Protein AF-A0A964XXX5-F1 (afdb_monomer_lite)

Sequence (116 aa):
MKTPLLHTIVGIALLSGLSGCVTIPEAEYADFKPLPRDQRVIQEVKLTWEVRPDASAVCSQKLAAAGRPVGGMAGTPVACASWTRATGVCTIVTSANPNHVVLGHELRHCFEGHFH

Radius of gyration: 23.24 Å; chains: 1; bounding box: 68×52×49 Å

Structure (mmCIF, N/CA/C/O backbone):
data_AF-A0A964XXX5-F1
#
_entry.id   AF-A0A964XXX5-F1
#
loop_
_atom_site.group_PDB
_atom_site.id
_atom_site.type_symbol
_atom_site.label_atom_id
_atom_site.label_alt_id
_atom_site.label_comp_id
_atom_site.label_asym_id
_atom_site.label_entity_id
_atom_site.label_seq_id
_atom_site.pdbx_PDB_ins_code
_atom_site.Cartn_x
_atom_site.Cartn_y
_atom_site.Cartn_z
_atom_site.occupancy
_atom_site.B_iso_or_equiv
_atom_site.auth_seq_id
_atom_site.auth_comp_id
_atom_site.auth_asym_id
_atom_site.auth_atom_id
_atom_site.pdbx_PDB_model_num
ATOM 1 N N . MET A 1 1 ? 50.766 -44.732 -35.850 1.00 41.34 1 MET A N 1
ATOM 2 C CA . MET A 1 1 ? 51.088 -43.337 -35.488 1.00 41.34 1 MET A CA 1
ATOM 3 C C . MET A 1 1 ? 49.773 -42.558 -35.421 1.00 41.34 1 MET A C 1
ATOM 5 O O . MET A 1 1 ? 49.099 -42.502 -36.432 1.00 41.34 1 MET A O 1
ATOM 9 N N . LYS A 1 2 ? 49.420 -42.067 -34.220 1.00 42.25 2 LYS A N 1
ATOM 10 C CA . LYS A 1 2 ? 48.432 -41.020 -33.856 1.00 42.25 2 LYS A CA 1
ATOM 11 C C . LYS A 1 2 ? 46.953 -41.134 -34.318 1.00 42.25 2 LYS A C 1
ATOM 13 O O . LYS A 1 2 ? 46.592 -40.815 -35.441 1.00 42.25 2 LYS A O 1
ATOM 18 N N . THR A 1 3 ? 46.125 -41.510 -33.340 1.00 45.75 3 THR A N 1
ATOM 19 C CA . THR A 1 3 ? 44.731 -41.106 -33.026 1.00 45.75 3 THR A CA 1
ATOM 20 C C . THR A 1 3 ? 44.494 -39.574 -33.041 1.00 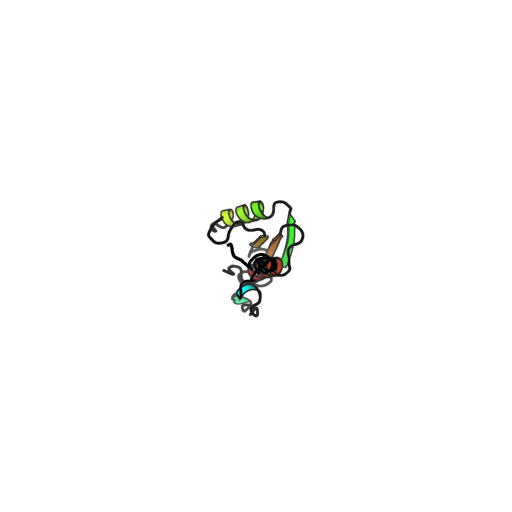45.75 3 THR A C 1
ATOM 22 O O . THR A 1 3 ? 45.486 -38.845 -33.061 1.00 45.75 3 THR A O 1
ATOM 25 N N . PRO A 1 4 ? 43.257 -39.035 -32.858 1.00 49.28 4 PRO A N 1
ATOM 26 C CA . PRO A 1 4 ? 41.922 -39.656 -32.907 1.00 49.28 4 PRO A CA 1
ATOM 27 C C . PRO A 1 4 ? 40.819 -38.846 -33.641 1.00 49.28 4 PRO A C 1
ATOM 29 O O . PRO A 1 4 ? 40.802 -37.620 -33.731 1.00 49.28 4 PRO A O 1
ATOM 32 N N . LEU A 1 5 ? 39.804 -39.615 -34.024 1.00 58.47 5 LEU A N 1
ATOM 33 C CA . LEU A 1 5 ? 38.385 -39.288 -34.145 1.00 58.47 5 LEU A CA 1
ATOM 34 C C . LEU A 1 5 ? 37.845 -38.589 -32.868 1.00 58.47 5 LEU A C 1
ATOM 36 O O . LEU A 1 5 ? 37.404 -39.283 -31.957 1.00 58.47 5 LEU A O 1
ATOM 40 N N . LEU A 1 6 ? 37.921 -37.253 -32.741 1.00 51.41 6 LEU A N 1
ATOM 41 C CA . LEU A 1 6 ? 37.370 -36.548 -31.560 1.00 51.41 6 LEU A CA 1
ATOM 42 C C . LEU A 1 6 ? 37.200 -35.011 -31.696 1.00 51.41 6 LEU A C 1
ATOM 44 O O . LEU A 1 6 ? 37.579 -34.299 -30.780 1.00 51.41 6 LEU A O 1
ATOM 48 N N . HIS A 1 7 ? 36.682 -34.442 -32.796 1.00 49.25 7 HIS A N 1
ATOM 49 C CA . HIS A 1 7 ? 36.574 -32.961 -32.886 1.00 49.25 7 HIS A CA 1
ATOM 50 C C . HIS A 1 7 ? 35.278 -32.371 -33.457 1.00 49.25 7 HIS A C 1
ATOM 52 O O . HIS A 1 7 ? 35.220 -31.168 -33.691 1.00 49.25 7 HIS A O 1
ATOM 58 N N . THR A 1 8 ? 34.195 -33.132 -33.631 1.00 48.66 8 THR A N 1
ATOM 59 C CA . THR A 1 8 ? 32.923 -32.498 -34.058 1.00 48.66 8 THR A CA 1
ATOM 60 C C . THR A 1 8 ? 31.688 -33.081 -33.381 1.00 48.66 8 THR A C 1
ATOM 62 O O . THR A 1 8 ? 30.601 -33.084 -33.938 1.00 48.66 8 THR A O 1
ATOM 65 N N . ILE A 1 9 ? 31.847 -33.558 -32.143 1.00 52.62 9 ILE A N 1
ATOM 66 C CA . ILE A 1 9 ? 30.725 -33.736 -31.200 1.00 52.62 9 ILE A CA 1
ATOM 67 C C . ILE A 1 9 ? 30.688 -32.571 -30.180 1.00 52.62 9 ILE A C 1
ATOM 69 O O . ILE A 1 9 ? 29.711 -32.383 -29.465 1.00 52.62 9 ILE A O 1
ATOM 73 N N . VAL A 1 10 ? 31.692 -31.684 -30.177 1.00 53.56 10 VAL A N 1
ATOM 74 C CA . VAL A 1 10 ? 31.792 -30.520 -29.270 1.00 53.56 10 VAL A CA 1
ATOM 75 C C . VAL A 1 10 ? 31.170 -29.263 -29.902 1.00 53.56 10 VAL A C 1
ATOM 77 O O . VAL A 1 10 ? 31.785 -28.207 -29.969 1.00 53.56 10 VAL A O 1
ATOM 80 N N . GLY A 1 11 ? 29.960 -29.391 -30.448 1.00 49.25 11 GLY A N 1
ATOM 81 C CA . GLY A 1 11 ? 29.211 -28.272 -31.045 1.00 49.25 11 GLY A CA 1
ATOM 82 C C . GLY A 1 11 ? 27.777 -28.135 -30.532 1.00 49.25 11 GLY A C 1
ATOM 83 O O . GLY A 1 11 ? 27.057 -27.245 -30.963 1.00 49.25 11 GLY A O 1
ATOM 84 N N . ILE A 1 12 ? 27.352 -29.017 -29.624 1.00 56.59 12 ILE A N 1
ATOM 85 C CA . ILE A 1 12 ? 26.032 -28.985 -28.982 1.00 56.59 12 ILE A CA 1
ATOM 86 C C . ILE A 1 12 ? 26.268 -29.120 -27.479 1.00 56.59 12 ILE A C 1
ATOM 88 O O . ILE A 1 12 ? 25.907 -30.102 -26.840 1.00 56.59 12 ILE A O 1
ATOM 92 N N . ALA A 1 13 ? 26.996 -28.165 -26.919 1.00 55.53 13 ALA A N 1
ATOM 93 C CA . ALA A 1 13 ? 27.275 -28.120 -25.499 1.00 55.53 13 ALA A CA 1
ATOM 94 C C . ALA A 1 13 ? 26.933 -26.714 -25.001 1.00 55.53 13 ALA A C 1
ATOM 96 O O . ALA A 1 13 ? 27.639 -25.753 -25.282 1.00 55.53 13 ALA A O 1
ATOM 97 N N . LEU A 1 14 ? 25.833 -26.647 -24.248 1.00 60.09 14 LEU A N 1
ATOM 98 C CA . LEU A 1 14 ? 25.551 -25.625 -23.239 1.00 60.09 14 LEU A CA 1
ATOM 99 C C . LEU A 1 14 ? 25.238 -24.205 -23.732 1.00 60.09 14 LEU A C 1
ATOM 101 O O . LEU A 1 14 ? 25.907 -23.241 -23.380 1.00 60.09 14 LEU A O 1
ATOM 105 N N . LEU A 1 15 ? 24.096 -24.057 -24.402 1.00 58.56 15 LEU A N 1
ATOM 106 C CA . LEU A 1 15 ? 23.269 -22.851 -24.266 1.00 58.56 15 LEU A CA 1
ATOM 107 C C . LEU A 1 15 ? 21.941 -23.224 -23.595 1.00 58.56 15 LEU A C 1
ATOM 109 O O . LEU A 1 15 ? 20.858 -22.881 -24.055 1.00 58.56 15 LEU A O 1
ATOM 113 N N . SER A 1 16 ? 22.031 -23.947 -22.476 1.00 60.03 16 SER A N 1
ATOM 114 C CA . SER A 1 16 ? 20.967 -23.979 -21.476 1.00 60.03 16 SER A CA 1
ATOM 115 C C . SER A 1 16 ? 20.953 -22.604 -20.818 1.00 60.03 16 SER A C 1
ATOM 117 O O . SER A 1 16 ? 21.559 -22.400 -19.767 1.00 60.03 16 SER A O 1
ATOM 119 N N . GLY A 1 17 ? 20.352 -21.623 -21.492 1.00 61.28 17 GLY A N 1
ATOM 120 C CA . GLY A 1 17 ? 20.062 -20.342 -20.874 1.00 61.28 17 GLY A CA 1
ATOM 121 C C . GLY A 1 17 ? 19.284 -20.626 -19.596 1.00 61.28 17 GLY A C 1
ATOM 122 O O . GLY A 1 17 ? 18.168 -21.134 -19.657 1.00 61.28 17 GLY A O 1
ATOM 123 N N . LEU A 1 18 ? 19.892 -20.355 -18.441 1.00 61.44 18 LEU A N 1
ATOM 124 C CA . LEU A 1 18 ? 19.179 -20.262 -17.176 1.00 61.44 18 LEU A CA 1
ATOM 125 C C . LEU A 1 18 ? 18.247 -19.054 -17.292 1.00 61.44 18 LEU A C 1
ATOM 127 O O . LEU A 1 18 ? 18.556 -17.962 -16.820 1.00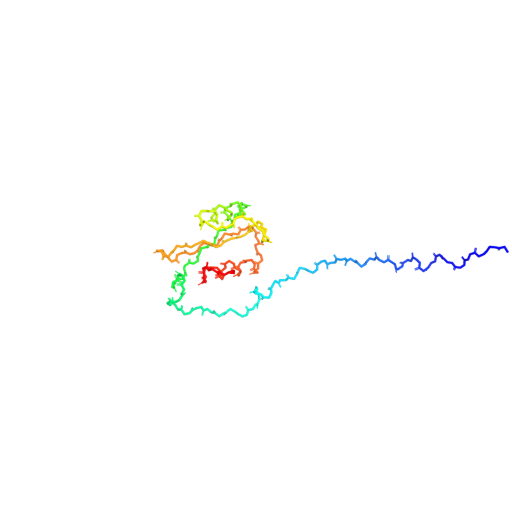 61.44 18 LEU A O 1
ATOM 131 N N . SER A 1 19 ? 17.108 -19.227 -17.958 1.00 64.31 19 SER A N 1
ATOM 132 C CA . SER A 1 19 ? 15.955 -18.384 -17.706 1.00 64.31 19 SER A CA 1
ATOM 133 C C . SER A 1 19 ? 15.559 -18.679 -16.266 1.00 64.31 19 SER A C 1
ATOM 135 O O . SER A 1 19 ? 14.900 -19.682 -15.994 1.00 64.31 19 SER A O 1
ATOM 137 N N . GLY A 1 20 ? 16.051 -17.871 -15.327 1.00 60.25 20 GLY A N 1
ATOM 138 C CA . GLY A 1 20 ? 15.566 -17.906 -13.958 1.00 60.25 20 GLY A CA 1
ATOM 139 C C . GLY A 1 20 ? 14.062 -17.680 -14.009 1.00 60.25 20 GLY A C 1
ATOM 140 O O . GLY A 1 20 ? 13.615 -16.583 -14.341 1.00 60.25 20 GLY A O 1
ATOM 141 N N . CYS A 1 21 ? 13.278 -18.728 -13.763 1.00 72.62 21 CYS A N 1
ATOM 142 C CA . CYS A 1 21 ? 11.840 -18.582 -13.633 1.00 72.62 21 CYS A CA 1
ATOM 143 C C . CYS A 1 21 ? 11.589 -17.683 -12.424 1.00 72.62 21 CYS A C 1
ATOM 145 O O . CYS A 1 21 ? 11.904 -18.054 -11.295 1.00 72.62 21 CYS A O 1
ATOM 147 N N . VAL A 1 22 ? 11.031 -16.497 -12.658 1.00 73.31 22 VAL A N 1
ATOM 148 C CA . VAL A 1 22 ? 10.462 -15.695 -11.578 1.00 73.31 22 VAL A CA 1
ATOM 149 C C . VAL A 1 22 ? 9.210 -16.433 -11.121 1.00 73.31 22 VAL A C 1
ATOM 151 O O . VAL A 1 22 ? 8.189 -16.420 -11.806 1.00 73.31 22 VAL A O 1
ATOM 154 N N . THR A 1 23 ? 9.302 -17.140 -9.998 1.00 81.06 23 THR A N 1
ATOM 155 C CA . THR A 1 23 ? 8.147 -17.793 -9.382 1.00 81.06 23 THR A CA 1
ATOM 156 C C . THR A 1 23 ? 7.425 -16.782 -8.509 1.00 81.06 23 THR A C 1
ATOM 158 O O . THR A 1 23 ? 8.003 -16.249 -7.563 1.00 81.06 23 THR A O 1
ATOM 161 N N . ILE A 1 24 ? 6.162 -16.522 -8.824 1.00 84.38 24 ILE A N 1
ATOM 162 C CA . ILE A 1 24 ? 5.279 -15.741 -7.962 1.00 84.38 24 ILE A CA 1
ATOM 163 C C . ILE A 1 24 ? 4.964 -16.601 -6.721 1.00 84.38 24 ILE A C 1
ATOM 165 O O . ILE A 1 24 ? 4.620 -17.774 -6.897 1.00 84.38 24 ILE A O 1
ATOM 169 N N . PRO A 1 25 ? 5.093 -16.081 -5.486 1.00 86.25 25 PRO A N 1
ATOM 170 C CA . PRO A 1 25 ? 4.711 -16.824 -4.286 1.00 86.25 25 PRO A CA 1
ATOM 171 C C . PRO A 1 25 ? 3.236 -17.238 -4.325 1.00 86.25 25 PRO A C 1
ATOM 173 O O . PRO A 1 25 ? 2.396 -16.464 -4.775 1.00 86.25 25 PRO A O 1
ATOM 176 N N . GLU A 1 26 ? 2.905 -18.424 -3.804 1.00 88.88 26 GLU A N 1
ATOM 177 C CA . GLU A 1 26 ? 1.524 -18.942 -3.791 1.00 88.88 26 GLU A CA 1
ATOM 178 C C . GLU A 1 26 ? 0.522 -17.973 -3.171 1.00 88.88 26 GLU A C 1
ATOM 180 O O . GLU A 1 26 ? -0.558 -17.749 -3.715 1.00 88.88 26 GLU A O 1
ATOM 185 N N . ALA A 1 27 ? 0.925 -17.314 -2.087 1.00 86.56 27 ALA A N 1
ATOM 186 C CA . ALA A 1 27 ? 0.096 -16.333 -1.406 1.00 86.56 27 ALA A CA 1
ATOM 187 C C . ALA A 1 27 ? -0.388 -15.201 -2.328 1.00 86.56 27 ALA A C 1
ATOM 189 O O . ALA A 1 27 ? -1.439 -14.627 -2.054 1.00 86.56 27 ALA A O 1
ATOM 190 N N . GLU A 1 28 ? 0.334 -14.864 -3.400 1.00 87.75 28 GLU A N 1
ATOM 191 C CA . GLU A 1 28 ? -0.024 -13.774 -4.317 1.00 87.75 28 GLU A CA 1
ATOM 192 C C . GLU A 1 28 ? -1.083 -14.152 -5.362 1.00 87.75 28 GLU A C 1
ATOM 194 O O . GLU A 1 28 ? -1.667 -13.262 -5.976 1.00 87.75 28 GLU A O 1
ATOM 199 N N . TYR A 1 29 ? -1.341 -15.445 -5.575 1.00 88.38 29 TYR A N 1
ATOM 200 C CA . TYR A 1 29 ? -2.378 -15.921 -6.502 1.00 88.38 29 TYR A CA 1
ATOM 201 C C . TYR A 1 29 ? -3.420 -16.835 -5.848 1.00 88.38 29 TYR A C 1
ATOM 203 O O . TYR A 1 29 ? -4.357 -17.262 -6.521 1.00 88.38 29 TYR A O 1
ATOM 211 N N . ALA A 1 30 ? -3.273 -17.139 -4.558 1.00 89.75 30 ALA A N 1
ATOM 212 C CA . ALA A 1 30 ? -4.287 -17.837 -3.783 1.00 89.75 30 ALA A CA 1
ATOM 213 C C . ALA A 1 30 ? -5.609 -17.052 -3.753 1.00 89.75 30 ALA A C 1
ATOM 215 O O . ALA A 1 30 ? -5.622 -15.817 -3.771 1.00 89.75 30 ALA A O 1
ATOM 216 N N . ASP A 1 31 ? -6.723 -17.780 -3.651 1.00 91.12 31 ASP A N 1
ATOM 217 C CA . ASP A 1 31 ? -8.046 -17.177 -3.527 1.00 91.12 31 ASP A CA 1
ATOM 218 C C . ASP A 1 31 ? -8.103 -16.231 -2.323 1.00 91.12 31 ASP A C 1
ATOM 220 O O . ASP A 1 31 ? -7.794 -16.589 -1.182 1.00 91.12 31 ASP A O 1
ATOM 224 N N . PHE A 1 32 ? -8.549 -15.004 -2.572 1.00 87.75 32 PHE A N 1
ATOM 225 C CA . PHE A 1 32 ? -8.716 -14.008 -1.528 1.00 87.75 32 PHE A CA 1
ATOM 226 C C . PHE A 1 32 ? -10.070 -14.177 -0.830 1.00 87.75 32 PHE A C 1
ATOM 228 O O . PHE A 1 32 ? -11.128 -13.977 -1.432 1.00 87.75 32 PHE A O 1
ATOM 235 N N . LYS A 1 33 ? -10.043 -14.488 0.472 1.00 90.12 33 LYS A N 1
ATOM 236 C CA . LYS A 1 33 ? -11.238 -14.541 1.320 1.00 90.12 33 LYS A CA 1
ATOM 237 C C . LYS A 1 33 ? -11.326 -13.277 2.184 1.00 90.12 33 LYS A C 1
ATOM 239 O O . LYS A 1 33 ? -10.615 -13.184 3.181 1.00 90.12 33 LYS A O 1
ATOM 244 N N . PRO A 1 34 ? -12.215 -12.321 1.868 1.00 86.81 34 PRO A N 1
ATOM 245 C CA . PRO A 1 34 ? -12.293 -11.078 2.620 1.00 86.81 34 PRO A CA 1
ATOM 246 C C . PRO A 1 34 ? -12.772 -11.318 4.054 1.00 86.81 34 PRO A C 1
ATOM 248 O O . PRO A 1 34 ? -13.733 -12.057 4.290 1.00 86.81 34 PRO A O 1
ATOM 251 N N . LEU A 1 35 ? -12.163 -10.610 5.007 1.00 87.44 35 LEU A N 1
ATOM 252 C CA . LEU A 1 35 ? -12.640 -10.583 6.388 1.00 87.44 35 LEU A CA 1
ATOM 253 C C . LEU A 1 35 ? -14.069 -10.005 6.469 1.00 87.44 35 LEU A C 1
ATOM 255 O O . LEU A 1 35 ? -14.409 -9.084 5.706 1.00 87.44 35 LEU A O 1
ATOM 259 N N . PRO A 1 36 ? -14.909 -10.491 7.405 1.00 90.00 36 PRO A N 1
ATOM 260 C CA . PRO A 1 36 ? -16.149 -9.824 7.794 1.00 90.00 36 PRO A CA 1
ATOM 261 C C . PRO A 1 36 ? -15.913 -8.351 8.149 1.00 90.00 36 PRO A C 1
ATOM 263 O O . PRO A 1 36 ? -14.838 -7.980 8.618 1.00 90.00 36 PRO A O 1
ATOM 266 N N . ARG A 1 37 ? -16.902 -7.484 7.900 1.00 88.50 37 ARG A N 1
ATOM 267 C CA . ARG A 1 37 ? -16.746 -6.018 8.003 1.00 88.50 37 ARG A CA 1
ATOM 268 C C . ARG A 1 37 ? -16.245 -5.563 9.378 1.00 88.50 37 ARG A C 1
ATOM 270 O O . ARG A 1 37 ? -15.434 -4.648 9.448 1.00 88.50 37 ARG A O 1
ATOM 277 N N . ASP A 1 38 ? -16.718 -6.199 10.438 1.00 89.88 38 ASP A N 1
ATOM 278 C CA . ASP A 1 38 ? -16.365 -5.951 11.839 1.00 89.88 38 ASP A CA 1
ATOM 279 C C . ASP A 1 38 ? -14.950 -6.422 12.220 1.00 89.88 38 ASP A C 1
ATOM 281 O O . ASP A 1 38 ? -14.407 -5.964 13.222 1.00 89.88 38 ASP A O 1
ATOM 285 N N . GLN A 1 39 ? -14.331 -7.275 11.401 1.00 88.62 39 GLN A N 1
ATOM 286 C CA . GLN A 1 39 ? -12.973 -7.793 11.601 1.00 88.62 39 GLN A CA 1
ATOM 287 C C . GLN A 1 39 ? -11.916 -7.054 10.765 1.00 88.62 39 GLN A C 1
ATOM 289 O O . GLN A 1 39 ? -10.721 -7.305 10.916 1.00 88.62 39 GLN A O 1
ATOM 294 N N . ARG A 1 40 ? -12.322 -6.132 9.883 1.00 88.69 40 ARG A N 1
ATOM 295 C CA . ARG A 1 40 ? -11.391 -5.355 9.052 1.00 88.69 40 ARG A CA 1
ATOM 296 C C . ARG A 1 40 ? -10.763 -4.211 9.836 1.00 88.69 40 ARG A C 1
ATOM 298 O O . ARG A 1 40 ? -11.414 -3.549 10.642 1.00 88.69 40 ARG A O 1
ATOM 305 N N . VAL A 1 41 ? -9.515 -3.888 9.498 1.00 87.94 41 VAL A N 1
ATOM 306 C CA . VAL A 1 41 ? -8.830 -2.689 10.011 1.00 87.94 41 VAL A CA 1
ATOM 307 C C . VAL A 1 41 ? -9.554 -1.409 9.579 1.00 87.94 41 VAL A C 1
ATOM 309 O O . VAL A 1 41 ? -9.654 -0.463 10.362 1.00 87.94 41 VAL A O 1
ATOM 312 N N . ILE A 1 42 ? -10.096 -1.401 8.357 1.00 90.81 42 ILE A N 1
ATOM 313 C CA . ILE A 1 42 ? -10.993 -0.373 7.830 1.00 90.81 42 ILE A CA 1
ATOM 314 C C . ILE A 1 42 ? -12.251 -1.061 7.301 1.00 90.81 42 ILE A C 1
ATOM 316 O O . ILE A 1 42 ? -12.184 -1.887 6.395 1.00 90.81 42 ILE A O 1
ATOM 320 N N . GLN A 1 43 ? -13.411 -0.707 7.857 1.00 90.50 43 GLN A N 1
ATOM 321 C CA . GLN A 1 43 ? -14.683 -1.346 7.503 1.00 90.50 43 GLN A CA 1
ATOM 322 C C . GLN A 1 43 ? -15.089 -1.080 6.048 1.00 90.50 43 GLN A C 1
ATOM 324 O O . GLN A 1 43 ? -15.592 -1.973 5.364 1.00 90.50 43 GLN A O 1
ATOM 329 N N . GLU A 1 44 ? -14.868 0.150 5.587 1.00 90.12 44 GLU A N 1
ATOM 330 C CA . GLU A 1 44 ? -15.194 0.613 4.243 1.00 90.12 44 GLU A CA 1
ATOM 331 C C . GLU A 1 44 ? -14.001 1.378 3.672 1.00 90.12 44 GLU A C 1
ATOM 333 O O . GLU A 1 44 ? -13.673 2.478 4.116 1.00 90.12 44 GLU A O 1
ATOM 338 N N . VAL A 1 45 ? -13.307 0.734 2.736 1.00 93.12 45 VAL A N 1
ATOM 339 C CA . VAL A 1 45 ? -12.035 1.218 2.202 1.00 93.12 45 VAL A CA 1
ATOM 340 C C . VAL A 1 45 ? -12.292 2.170 1.041 1.00 93.12 45 VAL A C 1
ATOM 342 O O . VAL A 1 45 ? -12.890 1.792 0.035 1.00 93.12 45 VAL A O 1
ATOM 345 N N . LYS A 1 46 ? -11.774 3.392 1.153 1.00 96.00 46 LYS A N 1
ATOM 346 C CA . LYS A 1 46 ? -11.650 4.344 0.046 1.00 96.00 46 LYS A CA 1
ATOM 347 C C . LYS A 1 46 ? -10.228 4.273 -0.489 1.00 96.00 46 LYS A C 1
ATOM 349 O O . LYS A 1 46 ? -9.285 4.595 0.231 1.00 96.00 46 LYS A O 1
ATOM 354 N N . LEU A 1 47 ? -10.074 3.838 -1.733 1.00 96.94 47 LEU A N 1
ATOM 355 C CA . LEU A 1 47 ? -8.762 3.679 -2.351 1.00 96.94 47 LEU A CA 1
ATOM 356 C C . LEU A 1 47 ? -8.31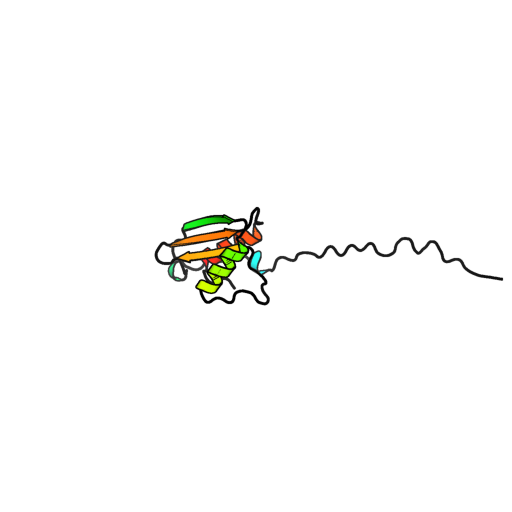2 4.967 -3.030 1.00 96.94 47 LEU A C 1
ATOM 358 O O . LEU A 1 47 ? -9.074 5.624 -3.737 1.00 96.94 47 LEU A O 1
ATOM 362 N N . THR A 1 48 ? -7.040 5.279 -2.843 1.00 97.50 48 THR A N 1
ATOM 363 C CA . THR A 1 48 ? -6.297 6.267 -3.623 1.00 97.50 48 THR A CA 1
ATOM 364 C C . THR A 1 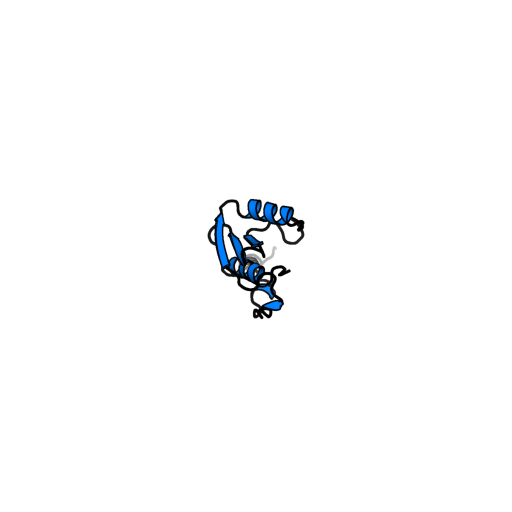48 ? -5.016 5.611 -4.117 1.00 97.50 48 THR A C 1
ATOM 366 O O . THR A 1 48 ? -4.479 4.723 -3.454 1.00 97.50 48 THR A O 1
ATOM 369 N N . TRP A 1 49 ? -4.538 6.017 -5.289 1.00 97.38 49 TRP A N 1
ATOM 370 C CA . TRP A 1 49 ? -3.335 5.455 -5.892 1.00 97.38 49 TRP A CA 1
ATOM 371 C C . TRP A 1 49 ? -2.405 6.583 -6.333 1.00 97.38 49 TRP A C 1
ATOM 373 O O . TRP A 1 49 ? -2.822 7.489 -7.052 1.00 97.38 49 TRP A O 1
ATOM 383 N N . GLU A 1 50 ? -1.159 6.531 -5.868 1.00 97.31 50 GLU A N 1
ATOM 384 C CA . GLU A 1 50 ? -0.102 7.490 -6.174 1.00 97.31 50 GLU A CA 1
ATOM 385 C C . GLU A 1 50 ? 1.033 6.768 -6.910 1.00 97.31 50 GLU A C 1
ATOM 387 O O . GLU A 1 50 ? 1.624 5.813 -6.402 1.00 97.31 50 GLU A O 1
ATOM 392 N N . VAL A 1 51 ? 1.357 7.236 -8.114 1.00 97.06 51 VAL A N 1
ATOM 393 C CA . VAL A 1 51 ? 2.497 6.733 -8.887 1.00 97.06 51 VAL A CA 1
ATOM 394 C C . VAL A 1 51 ? 3.670 7.677 -8.678 1.00 97.06 51 VAL A C 1
ATOM 396 O O . VAL A 1 51 ? 3.564 8.870 -8.965 1.00 97.06 51 VAL A O 1
ATOM 399 N N . ARG A 1 52 ? 4.796 7.150 -8.193 1.00 96.06 52 ARG A N 1
ATOM 400 C CA . ARG A 1 52 ? 5.965 7.952 -7.827 1.00 96.06 52 ARG A CA 1
ATOM 401 C C . ARG A 1 52 ? 7.279 7.356 -8.327 1.00 96.06 52 ARG A C 1
ATOM 403 O O . ARG A 1 52 ? 7.488 6.154 -8.183 1.00 96.06 52 ARG A O 1
ATOM 410 N N . PRO A 1 53 ? 8.227 8.175 -8.813 1.00 95.00 53 PRO A N 1
ATOM 411 C CA . PRO A 1 53 ? 9.569 7.692 -9.141 1.00 95.00 53 PRO A CA 1
ATOM 412 C C . PRO A 1 53 ? 10.367 7.268 -7.894 1.00 95.00 53 PRO A C 1
ATOM 414 O O . PRO A 1 53 ? 11.232 6.403 -7.983 1.00 95.00 53 PRO A O 1
ATOM 417 N N . ASP A 1 54 ? 10.059 7.837 -6.726 1.00 95.12 54 ASP A N 1
ATOM 418 C CA . ASP A 1 54 ? 10.720 7.598 -5.438 1.00 95.12 54 ASP A CA 1
ATOM 419 C C . ASP A 1 54 ? 9.903 6.690 -4.496 1.00 95.12 54 ASP A C 1
ATOM 421 O O . ASP A 1 54 ? 10.096 6.720 -3.279 1.00 95.12 54 ASP A O 1
ATOM 425 N N . ALA A 1 55 ? 9.004 5.858 -5.043 1.00 95.44 55 ALA A N 1
ATOM 426 C CA . ALA A 1 55 ? 8.098 4.997 -4.273 1.00 95.44 55 ALA A CA 1
ATOM 427 C C . ALA A 1 55 ? 8.815 4.193 -3.179 1.00 95.44 55 ALA A C 1
ATOM 429 O O . ALA A 1 55 ? 8.363 4.159 -2.041 1.00 95.44 55 ALA A O 1
ATOM 430 N N . SER A 1 56 ? 9.985 3.632 -3.486 1.00 91.88 56 SER A N 1
ATOM 431 C CA . SER A 1 56 ? 10.785 2.868 -2.525 1.00 91.88 56 SER A CA 1
ATOM 432 C C . SER A 1 56 ? 11.214 3.672 -1.295 1.00 91.88 56 SER A C 1
ATOM 434 O O . SER A 1 56 ? 11.109 3.195 -0.160 1.00 91.88 56 SER A O 1
ATOM 436 N N . ALA A 1 57 ? 11.660 4.915 -1.494 1.00 92.75 57 ALA A N 1
ATOM 437 C CA . ALA A 1 57 ? 12.063 5.791 -0.396 1.00 92.75 57 ALA A CA 1
ATOM 438 C C . ALA A 1 57 ? 10.851 6.190 0.459 1.00 92.75 57 ALA A C 1
ATOM 440 O O . ALA A 1 57 ? 10.893 6.105 1.687 1.00 92.75 57 ALA A O 1
ATOM 441 N N . VAL A 1 58 ? 9.744 6.544 -0.194 1.00 94.12 58 VAL A N 1
ATOM 442 C CA . VAL A 1 58 ? 8.480 6.915 0.458 1.00 94.12 58 VAL A CA 1
ATOM 443 C C . VAL A 1 58 ? 7.914 5.757 1.269 1.00 94.12 58 VAL A C 1
ATOM 445 O O . VAL A 1 58 ? 7.498 5.936 2.412 1.00 94.12 58 VAL A O 1
ATOM 448 N N . CYS A 1 59 ? 7.923 4.556 0.702 1.00 93.31 59 CYS A N 1
ATOM 449 C CA . CYS A 1 59 ? 7.430 3.361 1.364 1.00 93.31 59 CYS A CA 1
ATOM 450 C C . CYS A 1 59 ? 8.304 2.965 2.547 1.00 93.31 59 CYS A C 1
ATOM 452 O O . CYS A 1 59 ? 7.781 2.689 3.626 1.00 93.31 59 CYS A O 1
ATOM 454 N N . SER A 1 60 ? 9.624 3.048 2.395 1.00 90.88 60 SER A N 1
ATOM 455 C CA . SER A 1 60 ? 10.563 2.861 3.502 1.00 90.88 60 SER A CA 1
ATOM 456 C C . SER A 1 60 ? 10.293 3.852 4.641 1.00 90.88 60 SER A C 1
ATOM 458 O O . SER A 1 60 ? 10.206 3.454 5.801 1.00 90.88 60 SER A O 1
ATOM 460 N N . GLN A 1 61 ? 10.066 5.130 4.325 1.00 91.00 61 GLN A N 1
ATOM 461 C CA . GLN A 1 61 ? 9.727 6.146 5.323 1.00 91.00 61 GLN A CA 1
ATOM 462 C C . GLN A 1 61 ? 8.394 5.850 6.027 1.00 91.00 61 GLN A C 1
ATOM 464 O O . GLN A 1 61 ? 8.306 5.972 7.249 1.00 91.00 61 GLN A O 1
ATOM 469 N N . LYS A 1 62 ? 7.359 5.444 5.280 1.00 88.88 62 LYS A N 1
ATOM 470 C CA . LYS A 1 62 ? 6.044 5.092 5.842 1.00 88.88 62 LYS A CA 1
ATOM 471 C C . LYS A 1 62 ? 6.127 3.876 6.767 1.00 88.88 62 LYS A C 1
ATOM 473 O O . LYS A 1 62 ? 5.535 3.900 7.843 1.00 88.88 62 LYS A O 1
ATOM 478 N N . LEU A 1 63 ? 6.884 2.847 6.385 1.00 85.31 63 LEU A N 1
ATOM 479 C CA . LEU A 1 63 ? 7.124 1.673 7.228 1.00 85.31 63 LEU A CA 1
ATOM 480 C C . LEU A 1 63 ? 7.866 2.050 8.518 1.00 85.31 63 LEU A C 1
ATOM 482 O O . LEU A 1 63 ? 7.409 1.672 9.597 1.00 85.31 63 LEU A O 1
ATOM 486 N N . ALA A 1 64 ? 8.928 2.860 8.428 1.00 85.88 64 ALA A N 1
ATOM 487 C CA . ALA A 1 64 ? 9.650 3.359 9.603 1.00 85.88 64 ALA A CA 1
ATOM 488 C C . ALA A 1 64 ? 8.737 4.162 10.541 1.00 85.88 64 ALA A C 1
ATOM 490 O O . ALA A 1 64 ? 8.735 3.932 11.749 1.00 85.88 64 ALA A O 1
ATOM 491 N N . ALA A 1 65 ? 7.924 5.071 9.992 1.00 86.12 65 ALA A N 1
ATOM 492 C CA . ALA A 1 65 ? 6.975 5.872 10.766 1.00 86.12 65 ALA A CA 1
ATOM 493 C C . ALA A 1 65 ? 5.901 5.013 11.458 1.00 86.12 65 ALA A C 1
ATOM 495 O O . ALA A 1 65 ? 5.420 5.374 12.529 1.00 86.12 65 ALA A O 1
ATOM 496 N N . ALA A 1 66 ? 5.551 3.863 10.874 1.00 81.56 66 ALA A N 1
ATOM 497 C CA . ALA A 1 66 ? 4.647 2.877 11.461 1.00 81.56 66 ALA A CA 1
ATOM 498 C C . ALA A 1 66 ? 5.342 1.907 12.441 1.00 81.56 66 ALA A C 1
ATOM 500 O O . ALA A 1 66 ? 4.707 0.962 12.907 1.00 81.56 66 ALA A O 1
ATOM 501 N N . GLY A 1 67 ? 6.637 2.092 12.731 1.00 82.06 67 GLY A N 1
ATOM 502 C CA . GLY A 1 67 ? 7.418 1.194 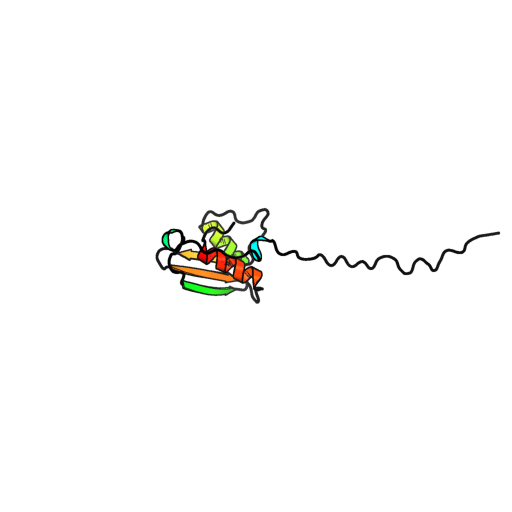13.588 1.00 82.06 67 GLY A CA 1
ATOM 503 C C . GLY A 1 67 ? 7.633 -0.201 12.992 1.00 82.06 67 GLY A C 1
ATOM 504 O O . GLY A 1 67 ? 7.939 -1.141 13.723 1.00 82.06 67 GLY A O 1
ATOM 505 N N . ARG A 1 68 ? 7.449 -0.362 11.675 1.00 75.75 68 ARG A N 1
ATOM 506 C CA . ARG A 1 68 ? 7.659 -1.629 10.968 1.00 75.75 68 ARG A CA 1
ATOM 507 C C . ARG A 1 68 ? 9.110 -1.715 10.487 1.00 75.75 68 ARG A C 1
ATOM 509 O O . ARG A 1 68 ? 9.655 -0.700 10.050 1.00 75.75 68 ARG A O 1
ATOM 516 N N . PRO A 1 69 ? 9.743 -2.900 10.543 1.00 67.00 69 PRO A N 1
ATOM 517 C CA . PRO A 1 69 ? 11.117 -3.059 10.089 1.00 67.00 69 PRO A CA 1
ATOM 518 C C . PRO A 1 69 ? 11.243 -2.659 8.616 1.00 67.00 69 PRO A C 1
ATOM 520 O O . PRO A 1 69 ? 10.498 -3.134 7.757 1.00 67.00 69 PRO A O 1
ATOM 523 N N . VAL A 1 70 ? 12.185 -1.757 8.348 1.00 61.62 70 VAL A N 1
ATOM 524 C CA . VAL A 1 70 ? 12.541 -1.293 7.007 1.00 61.62 70 VAL A CA 1
ATOM 525 C C . VAL A 1 70 ? 13.811 -2.011 6.596 1.00 61.62 70 VAL A C 1
ATOM 527 O O . VAL A 1 70 ? 14.851 -1.822 7.219 1.00 61.62 70 VAL A O 1
ATOM 530 N N . GLY A 1 71 ? 13.727 -2.822 5.546 1.00 56.19 71 GLY A N 1
ATOM 531 C CA . GLY A 1 71 ? 14.836 -3.677 5.141 1.00 56.19 71 GLY A CA 1
ATOM 532 C C . GLY A 1 71 ? 14.962 -4.915 6.036 1.00 56.19 71 GLY A C 1
ATOM 533 O O . GLY A 1 71 ? 15.023 -4.849 7.261 1.00 56.19 71 GLY A O 1
ATOM 534 N N . GLY A 1 72 ? 14.977 -6.073 5.387 1.00 54.94 72 GLY A N 1
ATOM 535 C CA . GLY A 1 72 ? 15.087 -7.404 5.980 1.00 54.94 72 GLY A CA 1
ATOM 536 C C . GLY A 1 72 ? 15.185 -8.440 4.857 1.00 54.94 72 GLY A C 1
ATOM 537 O O . GLY A 1 72 ? 15.461 -8.073 3.715 1.00 54.94 72 GLY A O 1
ATOM 538 N N . MET A 1 73 ? 14.889 -9.716 5.131 1.00 48.75 73 MET A N 1
ATOM 539 C CA . MET A 1 73 ? 14.843 -10.771 4.095 1.00 48.75 73 MET A CA 1
ATOM 540 C C . MET A 1 73 ? 13.857 -10.477 2.941 1.00 48.75 73 MET A C 1
ATOM 542 O O . MET A 1 73 ? 13.960 -11.094 1.889 1.00 48.75 73 MET A O 1
ATOM 546 N N . ALA A 1 74 ? 12.935 -9.523 3.119 1.00 58.91 74 ALA A N 1
ATOM 547 C CA . ALA A 1 74 ? 11.958 -9.087 2.118 1.00 58.91 74 ALA A CA 1
ATOM 548 C C . ALA A 1 74 ? 12.484 -8.029 1.120 1.00 58.91 74 ALA A C 1
ATOM 550 O O . ALA A 1 74 ? 11.779 -7.680 0.177 1.00 58.91 74 ALA A O 1
ATOM 551 N N . GLY A 1 75 ? 13.709 -7.515 1.298 1.00 68.00 75 GLY A N 1
ATOM 552 C CA . GLY A 1 75 ? 14.283 -6.492 0.417 1.00 68.00 75 GLY A CA 1
ATOM 553 C C . GLY A 1 75 ? 13.707 -5.084 0.624 1.00 68.00 75 GLY A C 1
ATOM 554 O O . GLY A 1 75 ? 13.020 -4.799 1.607 1.00 68.00 75 GLY A O 1
ATOM 555 N N . THR A 1 76 ? 14.056 -4.168 -0.280 1.00 74.44 76 THR A N 1
ATOM 556 C CA . THR A 1 76 ? 13.547 -2.791 -0.282 1.00 74.44 76 THR A CA 1
ATOM 557 C C . THR A 1 76 ? 12.147 -2.759 -0.909 1.00 74.44 76 THR A C 1
ATOM 559 O O . THR A 1 76 ? 11.990 -3.272 -2.020 1.00 74.44 76 THR A O 1
ATOM 562 N N . PRO A 1 77 ? 11.131 -2.163 -0.254 1.00 82.12 77 PRO A N 1
ATOM 563 C CA . PRO A 1 77 ? 9.777 -2.128 -0.800 1.00 82.12 77 PRO A CA 1
ATOM 564 C C . PRO A 1 77 ? 9.746 -1.301 -2.087 1.00 82.12 77 PRO A C 1
ATOM 566 O O . PRO A 1 77 ? 10.215 -0.169 -2.103 1.00 82.12 77 PRO A O 1
ATOM 569 N N . VAL A 1 78 ? 9.179 -1.841 -3.164 1.00 88.75 78 VAL A N 1
ATOM 570 C CA . VAL A 1 78 ? 8.979 -1.113 -4.438 1.00 88.75 78 VAL A CA 1
ATOM 571 C C . VAL A 1 78 ? 7.581 -0.493 -4.554 1.00 88.75 78 VAL A C 1
ATOM 573 O O . VAL A 1 78 ? 7.321 0.309 -5.453 1.00 88.75 78 VAL A O 1
ATOM 576 N N . ALA A 1 79 ? 6.701 -0.854 -3.625 1.00 94.75 79 ALA A N 1
ATOM 577 C CA . ALA A 1 79 ? 5.357 -0.341 -3.441 1.00 94.75 79 ALA A CA 1
ATOM 578 C C . ALA A 1 79 ? 4.967 -0.457 -1.956 1.00 94.75 79 ALA A C 1
ATOM 580 O O . ALA A 1 79 ? 5.689 -1.074 -1.166 1.00 94.75 79 ALA A O 1
ATOM 581 N N . CYS A 1 80 ? 3.883 0.205 -1.563 1.00 94.06 80 CYS A N 1
ATOM 582 C CA . CYS A 1 80 ? 3.303 0.071 -0.230 1.00 94.06 80 CYS A CA 1
ATOM 583 C C . CYS A 1 80 ? 1.861 0.574 -0.187 1.00 94.06 80 CYS A C 1
ATOM 585 O O . CYS A 1 80 ? 1.494 1.528 -0.876 1.00 94.06 80 CYS A O 1
ATOM 587 N N . ALA A 1 81 ? 1.084 0.016 0.731 1.00 94.62 81 ALA A N 1
ATOM 588 C CA . ALA A 1 81 ? -0.186 0.559 1.176 1.00 94.62 81 ALA A CA 1
ATOM 589 C C . ALA A 1 81 ? -0.053 1.254 2.538 1.00 94.62 81 ALA A C 1
ATOM 591 O O . ALA A 1 81 ? 0.596 0.765 3.465 1.00 94.62 81 ALA A O 1
ATOM 592 N N . SER A 1 82 ? -0.714 2.398 2.679 1.00 91.94 82 SER A N 1
ATOM 593 C CA . SER A 1 82 ? -0.808 3.148 3.930 1.00 91.94 82 SER A CA 1
ATOM 594 C C . SER A 1 82 ? -2.238 3.595 4.134 1.00 91.94 82 SER A C 1
ATOM 596 O O . SER A 1 82 ? -2.845 4.156 3.228 1.00 91.94 82 SER A O 1
ATOM 598 N N . TRP A 1 83 ? -2.769 3.424 5.336 1.00 91.88 83 TRP A N 1
ATOM 599 C CA . TRP A 1 83 ? -4.171 3.711 5.600 1.00 91.88 83 TRP A CA 1
ATOM 600 C C . TRP A 1 83 ? -4.393 4.440 6.919 1.00 91.88 83 TRP A C 1
ATOM 602 O O . TRP A 1 83 ? -3.535 4.469 7.800 1.00 91.88 83 TRP A O 1
ATOM 612 N N . THR A 1 84 ? -5.575 5.035 7.063 1.00 88.88 84 THR A N 1
ATOM 613 C CA . THR A 1 84 ? -6.019 5.676 8.305 1.00 88.88 84 THR A CA 1
ATOM 614 C C . THR A 1 84 ? -7.430 5.230 8.653 1.00 88.88 84 THR A C 1
ATOM 616 O O . THR A 1 84 ? -8.369 5.417 7.881 1.00 88.88 84 THR A O 1
ATOM 619 N N . ARG A 1 85 ? -7.597 4.682 9.865 1.00 90.25 85 ARG A N 1
ATOM 620 C CA . ARG A 1 85 ? -8.904 4.222 10.364 1.00 90.25 85 ARG A CA 1
ATOM 621 C C . ARG A 1 85 ? -9.928 5.356 10.455 1.00 90.25 85 ARG A C 1
ATOM 623 O O . ARG A 1 85 ? -11.091 5.141 10.151 1.00 90.25 85 ARG A O 1
ATOM 630 N N . ALA A 1 86 ? -9.488 6.559 10.834 1.00 91.50 86 ALA A N 1
ATOM 631 C CA . ALA A 1 86 ? -10.362 7.715 11.036 1.00 91.50 86 ALA A CA 1
ATOM 632 C C . ALA A 1 86 ? -11.052 8.206 9.748 1.00 91.50 86 ALA A C 1
ATOM 634 O O . ALA A 1 86 ? -12.186 8.668 9.800 1.00 91.50 86 ALA A O 1
ATOM 635 N N . THR A 1 87 ? -10.385 8.109 8.595 1.00 93.81 87 THR A N 1
ATOM 636 C CA . THR A 1 87 ? -10.894 8.591 7.299 1.00 93.81 87 THR A CA 1
ATOM 637 C C . THR A 1 87 ? -11.412 7.461 6.411 1.00 93.81 87 THR A C 1
ATOM 639 O O . THR A 1 87 ? -12.126 7.719 5.441 1.00 93.81 87 THR A O 1
ATOM 642 N N . GLY A 1 88 ? -11.032 6.216 6.715 1.00 93.25 88 GLY A N 1
ATOM 643 C CA . GLY A 1 88 ? -11.289 5.049 5.874 1.00 93.25 88 GLY A CA 1
ATOM 644 C C . GLY A 1 88 ? -10.503 5.054 4.561 1.00 93.25 88 GLY A C 1
ATOM 645 O O . GLY A 1 88 ? -10.787 4.250 3.678 1.00 93.25 88 GLY A O 1
ATOM 646 N N . VAL A 1 89 ? -9.531 5.958 4.404 1.00 95.69 89 VAL A N 1
ATOM 647 C CA . VAL A 1 89 ? -8.724 6.063 3.185 1.00 95.69 89 VAL A CA 1
ATOM 648 C C . VAL A 1 89 ? -7.500 5.163 3.293 1.00 95.69 89 VAL A C 1
ATOM 650 O O . VAL A 1 89 ? -6.774 5.212 4.291 1.00 95.69 89 VAL A O 1
ATOM 653 N N . CYS A 1 90 ? -7.265 4.376 2.245 1.00 95.69 90 CYS A N 1
ATOM 654 C CA . CYS A 1 90 ? -6.010 3.690 1.988 1.00 95.69 90 CYS A CA 1
ATOM 655 C C . CYS A 1 90 ? -5.374 4.250 0.711 1.00 95.69 90 CYS A C 1
ATOM 657 O O . CYS A 1 90 ? -6.036 4.388 -0.320 1.00 95.69 90 CYS A O 1
ATOM 659 N N . THR A 1 91 ? -4.093 4.584 0.784 1.00 96.56 91 THR A N 1
ATOM 660 C CA . THR A 1 91 ? -3.280 5.033 -0.342 1.00 96.56 91 THR A CA 1
ATOM 661 C C . THR A 1 91 ? -2.292 3.945 -0.706 1.00 96.56 91 THR A C 1
ATOM 663 O O . THR A 1 91 ? -1.462 3.566 0.121 1.00 96.56 91 THR A O 1
ATOM 666 N N . ILE A 1 92 ? -2.371 3.481 -1.948 1.00 97.50 92 ILE A N 1
ATOM 667 C CA . ILE A 1 92 ? -1.363 2.627 -2.566 1.00 97.50 92 ILE A CA 1
ATOM 668 C C . ILE A 1 92 ? -0.337 3.535 -3.244 1.00 97.50 92 ILE A C 1
ATOM 670 O O . ILE A 1 92 ? -0.708 4.423 -4.009 1.00 97.50 92 ILE A O 1
ATOM 674 N N . VAL A 1 93 ? 0.944 3.312 -2.975 1.00 97.44 93 VAL A N 1
ATOM 675 C CA . VAL A 1 93 ? 2.061 3.999 -3.628 1.00 97.44 93 VAL A CA 1
ATOM 676 C C . VAL A 1 93 ? 2.849 2.973 -4.427 1.00 97.44 93 VAL A C 1
ATOM 678 O O . VAL A 1 93 ? 3.256 1.954 -3.874 1.00 97.44 93 VAL A O 1
ATOM 681 N N . THR A 1 94 ? 3.089 3.235 -5.710 1.00 97.31 94 THR A N 1
ATOM 682 C CA . THR A 1 94 ? 3.887 2.353 -6.579 1.00 97.31 94 THR A CA 1
ATOM 683 C C . THR A 1 94 ? 4.914 3.142 -7.379 1.00 97.31 94 THR A C 1
ATOM 685 O O . THR A 1 94 ? 4.754 4.344 -7.604 1.00 97.31 94 THR A O 1
ATOM 688 N N . SER A 1 95 ? 5.938 2.453 -7.883 1.00 94.69 95 SER A N 1
ATOM 689 C CA . SER A 1 95 ? 6.723 2.946 -9.017 1.00 94.69 95 SER A CA 1
ATOM 690 C C . SER A 1 95 ? 5.878 3.003 -10.302 1.00 94.69 95 SER A C 1
ATOM 692 O O . SER A 1 95 ? 4.703 2.622 -10.316 1.00 94.69 95 SER A O 1
ATOM 694 N N . ALA A 1 96 ? 6.458 3.517 -11.391 1.00 94.44 96 ALA A N 1
ATOM 695 C CA . ALA A 1 96 ? 5.804 3.514 -12.696 1.00 94.44 96 ALA A CA 1
ATOM 696 C C . ALA A 1 96 ? 5.619 2.079 -13.225 1.00 94.44 96 ALA A C 1
ATOM 698 O O . ALA A 1 96 ? 6.528 1.259 -13.128 1.00 94.44 96 ALA A O 1
ATOM 699 N N . ASN A 1 97 ? 4.465 1.815 -13.848 1.00 93.75 97 ASN A N 1
ATOM 700 C CA . ASN A 1 97 ? 4.118 0.538 -14.486 1.00 93.75 97 ASN A CA 1
ATOM 701 C C . ASN A 1 97 ? 4.223 -0.692 -13.555 1.00 93.75 97 ASN A C 1
ATOM 703 O O . ASN A 1 97 ? 4.905 -1.661 -13.904 1.00 93.75 97 ASN A O 1
ATOM 707 N N . PRO A 1 98 ? 3.561 -0.695 -12.379 1.00 94.12 98 PRO A N 1
ATOM 708 C CA . PRO A 1 98 ? 3.505 -1.899 -11.560 1.00 94.12 98 PRO A CA 1
ATOM 709 C C . PRO A 1 98 ? 2.755 -3.000 -12.320 1.00 94.12 98 PRO A C 1
ATOM 711 O O . PRO A 1 98 ? 1.791 -2.735 -13.042 1.00 94.12 98 PRO A O 1
ATOM 714 N N . ASN A 1 99 ? 3.174 -4.252 -12.144 1.00 92.44 99 ASN A N 1
ATOM 715 C CA . ASN A 1 99 ? 2.372 -5.376 -12.615 1.00 92.44 99 ASN A CA 1
ATOM 716 C C . ASN A 1 99 ? 1.167 -5.605 -11.676 1.00 92.44 99 ASN A C 1
ATOM 718 O O . ASN A 1 99 ? 1.095 -5.061 -10.571 1.00 92.44 99 ASN A O 1
ATOM 722 N N . HIS A 1 100 ? 0.216 -6.430 -12.117 1.00 93.25 100 HIS A N 1
ATOM 723 C CA . HIS A 1 100 ? -1.002 -6.705 -11.351 1.00 93.25 100 HIS A CA 1
ATOM 724 C C . HIS A 1 100 ? -0.735 -7.440 -10.030 1.00 93.25 100 HIS A C 1
ATOM 726 O O . HIS A 1 100 ? -1.518 -7.283 -9.102 1.00 93.25 100 HIS A O 1
ATOM 732 N N . VAL A 1 101 ? 0.363 -8.198 -9.925 1.00 92.12 101 VAL A N 1
ATOM 733 C CA . VAL A 1 101 ? 0.759 -8.882 -8.685 1.00 92.12 101 VAL A CA 1
ATOM 734 C C . VAL A 1 101 ? 1.136 -7.854 -7.623 1.00 92.12 101 VAL A C 1
ATOM 736 O O . VAL A 1 101 ? 0.594 -7.885 -6.528 1.00 92.12 101 VAL A O 1
ATOM 739 N N . VAL A 1 102 ? 1.986 -6.882 -7.967 1.00 92.94 102 VAL A N 1
ATOM 740 C CA . VAL A 1 102 ? 2.377 -5.792 -7.059 1.00 92.94 102 VAL A CA 1
ATOM 741 C C . VAL A 1 102 ? 1.159 -4.961 -6.660 1.00 92.94 102 VAL A C 1
ATOM 743 O O . VAL A 1 102 ? 0.942 -4.712 -5.479 1.00 92.94 102 VAL A O 1
ATOM 746 N N . LEU A 1 103 ? 0.328 -4.555 -7.625 1.00 94.69 103 LEU A N 1
ATOM 747 C CA . LEU A 1 103 ? -0.857 -3.753 -7.315 1.00 94.69 103 LEU A CA 1
ATOM 748 C C . LEU A 1 103 ? -1.878 -4.531 -6.463 1.00 94.69 103 LEU A C 1
ATOM 750 O O . LEU A 1 103 ? -2.470 -3.964 -5.547 1.00 94.69 103 LEU A O 1
ATOM 754 N N . GLY A 1 104 ? -2.067 -5.823 -6.745 1.00 93.75 104 GLY A N 1
ATOM 755 C CA . GLY A 1 104 ? -2.947 -6.718 -5.993 1.00 93.75 104 GLY A CA 1
ATOM 756 C C . GLY A 1 104 ? -2.456 -6.981 -4.569 1.00 93.75 104 GLY A C 1
ATOM 757 O O . GLY A 1 104 ? -3.259 -6.940 -3.636 1.00 93.75 104 GLY A O 1
ATOM 758 N N . HIS A 1 105 ? -1.145 -7.158 -4.390 1.00 92.94 105 HIS A N 1
ATOM 759 C CA . HIS A 1 105 ? -0.496 -7.283 -3.085 1.00 92.94 105 HIS A CA 1
ATOM 760 C C . HIS A 1 105 ? -0.804 -6.066 -2.198 1.00 92.94 105 HIS A C 1
ATOM 762 O O . HIS A 1 105 ? -1.312 -6.212 -1.084 1.00 92.94 105 HIS A O 1
ATOM 768 N N . GLU A 1 106 ? -0.592 -4.851 -2.718 1.00 94.38 106 GLU A N 1
ATOM 769 C CA . GLU A 1 106 ? -0.885 -3.620 -1.969 1.00 94.38 106 GLU A CA 1
ATOM 770 C C . GLU A 1 106 ? -2.382 -3.395 -1.743 1.00 94.38 106 GLU A C 1
ATOM 772 O O . GLU A 1 106 ? -2.803 -2.892 -0.698 1.00 94.38 106 GLU A O 1
ATOM 777 N N . LEU A 1 107 ? -3.223 -3.805 -2.690 1.00 94.19 107 LEU A N 1
ATOM 778 C CA . LEU A 1 107 ? -4.668 -3.750 -2.511 1.00 94.19 107 LEU A CA 1
ATOM 779 C C . LEU A 1 107 ? -5.133 -4.668 -1.372 1.00 94.19 107 LEU A C 1
ATOM 781 O O . LEU A 1 107 ? -5.989 -4.273 -0.574 1.00 94.19 107 LEU A O 1
ATOM 785 N N . ARG A 1 108 ? -4.548 -5.863 -1.243 1.00 92.69 108 ARG A N 1
ATOM 786 C CA . ARG A 1 108 ? -4.845 -6.766 -0.126 1.00 92.69 108 ARG A CA 1
ATOM 787 C C . ARG A 1 108 ? -4.411 -6.169 1.214 1.00 92.69 108 ARG A C 1
ATOM 789 O O . ARG A 1 108 ? -5.191 -6.228 2.166 1.00 92.69 108 ARG A O 1
ATOM 796 N N . HIS A 1 109 ? -3.268 -5.475 1.275 1.00 91.69 109 HIS A N 1
ATOM 797 C CA . HIS A 1 109 ? -2.901 -4.676 2.457 1.00 91.69 109 HIS A CA 1
ATOM 798 C C . HIS A 1 109 ? -3.966 -3.649 2.830 1.00 91.69 109 HIS A C 1
ATOM 800 O O . HIS A 1 109 ? -4.258 -3.487 4.011 1.00 91.69 109 HIS A O 1
ATOM 806 N N . CYS A 1 110 ? -4.596 -2.982 1.862 1.00 93.12 110 CYS A N 1
ATOM 807 C CA . CYS A 1 110 ? -5.686 -2.052 2.162 1.00 93.12 110 CYS A CA 1
ATOM 808 C C . CYS A 1 110 ? -6.930 -2.741 2.751 1.00 93.12 110 CYS A C 1
ATOM 810 O O . CYS A 1 110 ? -7.625 -2.133 3.569 1.00 93.12 110 CYS A O 1
ATOM 812 N N . PHE A 1 111 ? -7.228 -3.984 2.357 1.00 91.44 111 PHE A N 1
ATOM 813 C CA . PHE A 1 111 ? -8.393 -4.720 2.861 1.00 91.44 111 PHE A CA 1
ATOM 814 C C . PHE A 1 111 ? -8.154 -5.403 4.214 1.00 91.44 111 PHE A C 1
ATOM 816 O O . PHE A 1 111 ? -9.068 -5.439 5.042 1.00 91.44 111 PHE A O 1
ATOM 823 N N . GLU A 1 112 ? -6.950 -5.921 4.455 1.00 86.75 112 GLU A N 1
ATOM 824 C CA . GLU A 1 112 ? -6.630 -6.727 5.645 1.00 86.75 112 GLU A CA 1
ATOM 825 C C . GLU A 1 112 ? -5.767 -5.977 6.669 1.00 86.75 112 GLU A C 1
ATOM 827 O O . GLU A 1 112 ? -5.748 -6.319 7.850 1.00 86.75 112 GLU A O 1
ATOM 832 N N . GLY A 1 113 ? -5.057 -4.933 6.242 1.00 76.88 113 GLY A N 1
ATOM 833 C CA . GLY A 1 113 ? -4.143 -4.127 7.046 1.00 76.88 113 GLY A CA 1
ATOM 834 C C . GLY A 1 113 ? -2.831 -4.821 7.423 1.00 76.88 113 GLY A C 1
ATOM 835 O O . GLY A 1 113 ? -1.818 -4.147 7.549 1.00 76.88 113 GLY A O 1
ATOM 836 N N . HIS A 1 114 ? -2.792 -6.127 7.682 1.00 68.81 114 HIS A N 1
ATOM 837 C CA . HIS A 1 114 ? -1.578 -6.832 8.145 1.00 68.81 114 HIS A CA 1
ATOM 838 C C . HIS A 1 114 ? -1.315 -8.092 7.312 1.00 68.81 114 HIS A C 1
ATOM 840 O O . HIS A 1 114 ? -1.148 -9.176 7.857 1.00 68.81 114 HIS A O 1
ATOM 846 N N . PHE A 1 115 ? -1.301 -7.961 5.987 1.00 62.75 115 PHE A N 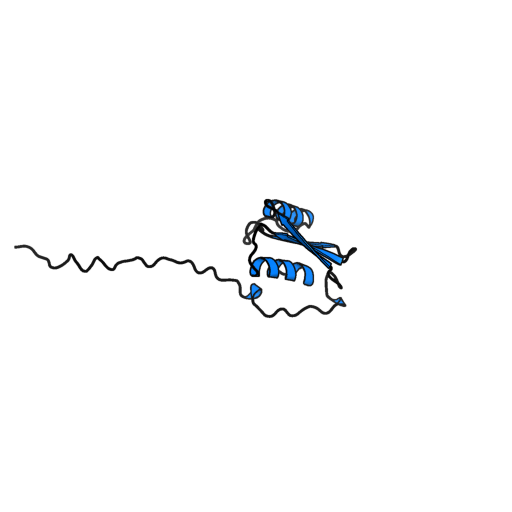1
ATOM 847 C CA . PHE A 1 115 ? -1.102 -9.098 5.090 1.00 62.75 115 PHE A CA 1
ATOM 848 C C . PHE A 1 115 ? 0.387 -9.519 5.015 1.00 62.75 115 PHE A C 1
ATOM 850 O O . PHE A 1 115 ? 1.043 -9.240 4.029 1.00 62.75 115 PHE A O 1
ATOM 857 N N . HIS A 1 116 ? 0.966 -10.136 6.053 1.00 58.97 116 HIS A N 1
ATOM 858 C CA . HIS A 1 116 ? 2.268 -10.835 5.997 1.00 58.97 116 HIS A CA 1
ATOM 859 C C . HIS A 1 116 ? 2.385 -11.867 7.119 1.00 58.97 116 HIS A C 1
ATOM 861 O O . HIS A 1 116 ? 1.924 -11.546 8.239 1.00 58.97 116 HIS A O 1
#

Foldseek 3Di:
DDDDDDDPVPPPDDPPPCPPPPDDDPLLVPDDDFDQLVQWLASAADEDEAEDQCQQVVQLVQCVVVVHDQDDPVGGDQKAWDDDNVVNYIYIYHYPPDDPSSVSQRVVCSRHVDDD

pLDDT: mean 81.64, std 16.18, range [41.34, 97.5]

Secondary structure (DSSP, 8-state):
------SSSTTS----------PPPGGGTSPP-PPPGGGSSSSS-EEEEEE-TTHHHHHHHHHHHTTPPPSSTT-S-SEEEEEETTTTEEEEEE-SS--HHHHHHHHHHHHHS---